Protein AF-A0A7K4B9I1-F1 (afdb_monomer)

Secondary structure (DSSP, 8-state):
--------SS-BPPS-EEEE-SS-EEEE---HHHHHHHHHHHHS--SSEEEEEEEE-BSSPEEEEEEEHHHHHHHHHHHHHTT-B-

pLDDT: mean 79.86, std 15.83, range [32.5, 92.69]

Mean predicted aligned error: 7.64 Å

Radius of gyration: 13.16 Å; Cα contacts (8 Å, |Δi|>4): 125; chains: 1; bounding box: 39×27×33 Å

Structure (mmCIF, N/CA/C/O backbone):
data_AF-A0A7K4B9I1-F1
#
_entry.id   AF-A0A7K4B9I1-F1
#
loop_
_atom_site.group_PDB
_atom_site.id
_atom_site.type_sym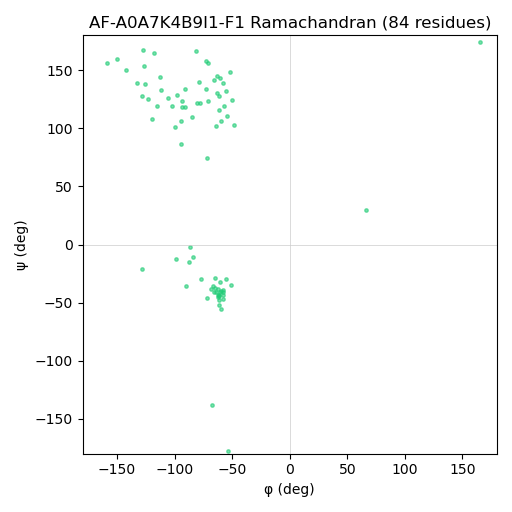bol
_atom_site.label_atom_id
_atom_site.label_alt_id
_atom_site.label_comp_id
_atom_site.label_asym_id
_atom_site.label_entity_id
_atom_site.label_seq_id
_atom_site.pdbx_PDB_ins_code
_atom_site.Cartn_x
_atom_site.Cartn_y
_atom_site.Cartn_z
_atom_site.occupancy
_atom_site.B_iso_or_equiv
_atom_site.auth_seq_id
_atom_site.auth_comp_id
_atom_site.auth_asym_id
_atom_site.auth_atom_id
_atom_site.pdbx_PDB_model_num
ATOM 1 N N . MET A 1 1 ? 24.342 16.399 -5.714 1.00 32.50 1 MET A N 1
ATOM 2 C CA . MET A 1 1 ? 24.509 14.973 -6.052 1.00 32.50 1 MET A CA 1
ATOM 3 C C . MET A 1 1 ? 23.138 14.456 -6.428 1.00 32.50 1 MET A C 1
ATOM 5 O O . MET A 1 1 ? 22.296 14.333 -5.552 1.00 32.50 1 MET A O 1
ATOM 9 N N . SER A 1 2 ? 22.873 14.307 -7.722 1.00 39.03 2 SER A N 1
ATOM 10 C CA . SER A 1 2 ? 21.608 13.760 -8.209 1.00 39.03 2 SER A CA 1
ATOM 11 C C . SER A 1 2 ? 21.756 12.245 -8.201 1.00 39.03 2 SER A C 1
ATOM 13 O O . SER A 1 2 ? 22.565 11.726 -8.964 1.00 39.03 2 SER A O 1
ATOM 15 N N . GLU A 1 3 ? 21.063 11.547 -7.301 1.00 39.81 3 GLU A N 1
ATOM 16 C CA . GLU A 1 3 ? 20.961 10.088 -7.374 1.00 39.81 3 GLU A CA 1
ATOM 17 C C . GLU A 1 3 ? 20.318 9.736 -8.719 1.00 39.81 3 GLU A C 1
ATOM 19 O O . GLU A 1 3 ? 19.132 9.985 -8.949 1.00 39.81 3 GLU A O 1
ATOM 24 N N . GLU A 1 4 ? 21.127 9.222 -9.645 1.00 39.34 4 GLU A N 1
ATOM 25 C CA . GLU A 1 4 ? 20.631 8.625 -10.874 1.00 39.34 4 GLU A CA 1
ATOM 26 C C . GLU A 1 4 ? 19.808 7.399 -10.485 1.00 39.34 4 GLU A C 1
ATOM 28 O O . GLU A 1 4 ? 20.342 6.341 -10.152 1.00 39.34 4 GLU A O 1
ATOM 33 N N . PHE A 1 5 ? 18.482 7.554 -10.504 1.00 42.28 5 PHE A N 1
ATOM 34 C CA . PHE A 1 5 ? 17.569 6.420 -10.475 1.00 42.28 5 PHE A CA 1
ATOM 35 C C . PHE A 1 5 ? 18.021 5.434 -11.561 1.00 42.28 5 PHE A C 1
ATOM 37 O O . PHE A 1 5 ? 18.143 5.842 -12.723 1.00 42.28 5 PHE A O 1
ATOM 44 N N . PRO A 1 6 ? 18.290 4.158 -11.230 1.00 42.47 6 PRO A N 1
ATOM 45 C CA . PRO A 1 6 ? 18.789 3.229 -12.223 1.00 42.47 6 PRO A CA 1
ATOM 46 C C . PRO A 1 6 ? 17.742 3.100 -13.328 1.00 42.47 6 PRO A C 1
ATOM 48 O O . PRO A 1 6 ? 16.559 2.868 -13.060 1.00 42.47 6 PRO A O 1
ATOM 51 N N . ARG A 1 7 ? 18.173 3.286 -14.579 1.00 44.00 7 ARG A N 1
ATOM 52 C CA . ARG A 1 7 ? 17.335 3.106 -15.769 1.00 44.00 7 ARG A CA 1
ATOM 53 C C . ARG A 1 7 ? 17.085 1.615 -15.976 1.00 44.00 7 ARG A C 1
ATOM 55 O O . ARG A 1 7 ? 17.689 0.979 -16.834 1.00 44.00 7 ARG A O 1
ATOM 62 N N . TYR A 1 8 ? 16.227 1.040 -15.146 1.00 43.44 8 TYR A N 1
ATOM 63 C CA . TYR A 1 8 ? 15.656 -0.270 -15.409 1.00 43.44 8 TYR A CA 1
ATOM 64 C C . TYR A 1 8 ? 14.823 -0.175 -16.702 1.00 43.44 8 TYR A C 1
ATOM 66 O O . TYR A 1 8 ? 14.221 0.869 -16.970 1.00 43.44 8 TYR A O 1
ATOM 74 N N . GLY A 1 9 ? 14.809 -1.243 -17.516 1.00 46.84 9 GLY A N 1
A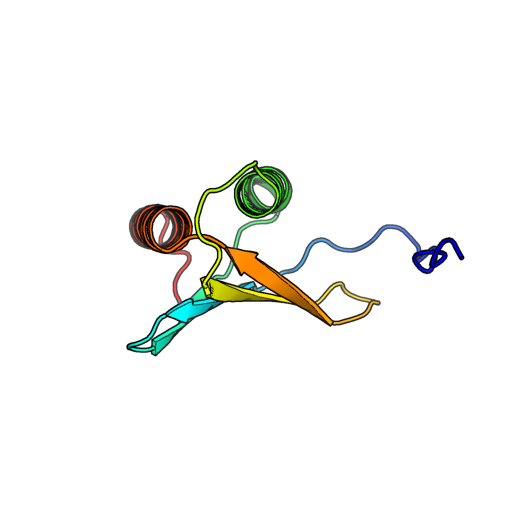TOM 75 C CA . GLY A 1 9 ? 13.870 -1.402 -18.646 1.00 46.84 9 GLY A CA 1
ATOM 76 C C . GLY A 1 9 ? 12.410 -1.237 -18.188 1.00 46.84 9 GLY A C 1
ATOM 77 O O . GLY A 1 9 ? 12.212 -0.967 -17.009 1.00 46.84 9 GLY A O 1
ATOM 78 N N . PRO A 1 10 ? 11.377 -1.381 -19.048 1.00 52.03 10 PRO A N 1
ATOM 79 C CA . PRO A 1 10 ? 9.997 -1.026 -18.691 1.00 52.03 10 PRO A CA 1
ATOM 80 C C . PRO A 1 10 ? 9.625 -1.627 -17.332 1.00 52.03 10 PRO A C 1
ATOM 82 O O . PRO A 1 10 ? 9.442 -2.839 -17.208 1.00 52.03 10 PRO A O 1
ATOM 85 N N . LEU A 1 11 ? 9.633 -0.775 -16.300 1.00 54.88 11 LEU A N 1
ATOM 86 C CA . LEU A 1 11 ? 9.515 -1.195 -14.913 1.00 54.88 11 LEU A CA 1
ATOM 87 C C . LEU A 1 11 ? 8.164 -1.882 -14.805 1.00 54.88 11 LEU A C 1
ATOM 89 O O . LEU A 1 11 ? 7.137 -1.229 -15.010 1.00 54.88 11 LEU A O 1
ATOM 93 N N . ARG A 1 12 ? 8.138 -3.190 -14.513 1.00 59.50 12 ARG A N 1
ATOM 94 C CA . ARG A 1 12 ? 6.850 -3.814 -14.231 1.00 59.50 12 ARG A CA 1
ATOM 95 C C . ARG A 1 12 ? 6.307 -3.141 -12.985 1.00 59.50 12 ARG A C 1
ATOM 97 O O . ARG A 1 12 ? 7.015 -2.954 -11.986 1.00 59.50 12 ARG A O 1
ATOM 104 N N . LEU A 1 13 ? 5.057 -2.718 -13.101 1.00 66.88 13 LEU A N 1
ATOM 105 C CA . LEU A 1 13 ? 4.317 -2.157 -11.993 1.00 66.88 13 LEU A CA 1
ATOM 106 C C . LEU A 1 13 ? 4.273 -3.204 -10.866 1.00 66.88 13 LEU A C 1
ATOM 108 O O . LEU A 1 13 ? 4.165 -4.399 -11.155 1.00 66.88 13 LEU A O 1
ATOM 112 N N . PRO A 1 14 ? 4.439 -2.786 -9.602 1.00 71.62 14 PRO A N 1
ATOM 113 C CA . PRO A 1 14 ? 4.407 -3.699 -8.465 1.00 71.62 14 PRO A CA 1
ATOM 114 C C . PRO A 1 14 ? 3.105 -4.503 -8.423 1.00 71.62 14 PRO A C 1
ATOM 116 O O . PRO A 1 14 ? 2.021 -3.934 -8.511 1.00 71.62 14 PRO A O 1
ATOM 119 N N . GLU A 1 15 ? 3.222 -5.818 -8.232 1.00 72.62 15 GLU A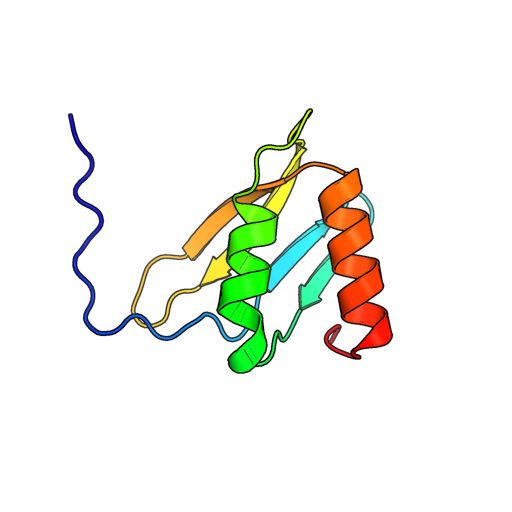 N 1
ATOM 120 C CA . GLU A 1 15 ? 2.068 -6.708 -8.029 1.00 72.62 15 GLU A CA 1
ATOM 121 C C . GLU A 1 15 ? 1.505 -6.600 -6.601 1.00 72.62 15 GLU A C 1
ATOM 123 O O . GLU A 1 15 ? 0.304 -6.756 -6.389 1.00 72.62 15 GLU A O 1
ATOM 128 N N . TYR A 1 16 ? 2.364 -6.278 -5.625 1.00 86.38 16 TYR A N 1
ATOM 129 C CA . TYR A 1 16 ? 1.986 -6.167 -4.217 1.00 86.38 16 TYR A CA 1
ATOM 130 C C . TYR A 1 16 ? 2.523 -4.895 -3.571 1.00 86.38 16 TYR A C 1
ATOM 132 O O . TYR A 1 16 ? 3.696 -4.532 -3.729 1.00 86.38 16 TYR A O 1
ATOM 140 N N . PHE A 1 17 ? 1.671 -4.287 -2.753 1.00 90.50 17 PHE A N 1
ATOM 141 C CA . PHE A 1 17 ? 2.007 -3.212 -1.832 1.00 90.50 17 PHE A CA 1
ATOM 142 C C . PHE A 1 17 ? 1.867 -3.703 -0.393 1.00 90.50 17 PHE A C 1
ATOM 144 O O . PHE A 1 17 ? 0.979 -4.482 -0.060 1.00 90.50 17 PHE A O 1
ATOM 151 N N . PHE A 1 18 ? 2.743 -3.226 0.479 1.00 92.06 18 PHE A N 1
ATOM 152 C CA . PHE A 1 18 ? 2.768 -3.560 1.896 1.00 92.06 18 PHE A CA 1
ATOM 153 C C . PHE A 1 18 ? 2.587 -2.285 2.700 1.00 92.06 18 PHE A C 1
ATOM 155 O O . PHE A 1 18 ? 3.503 -1.461 2.768 1.00 92.06 18 PHE A O 1
ATOM 162 N N . LEU A 1 19 ? 1.413 -2.134 3.303 1.00 92.31 19 LEU A N 1
ATOM 163 C CA . LEU A 1 19 ? 1.060 -0.999 4.143 1.00 92.31 19 LEU A CA 1
ATOM 164 C C . LEU A 1 19 ? 1.149 -1.405 5.614 1.00 92.31 19 LEU A C 1
ATOM 166 O O . LEU A 1 19 ? 0.446 -2.310 6.057 1.00 92.31 19 LEU A O 1
ATOM 170 N N . LYS A 1 20 ? 2.012 -0.741 6.382 1.00 90.00 20 LYS A N 1
ATOM 171 C CA . LYS A 1 20 ? 2.203 -1.023 7.808 1.00 90.00 20 LYS A CA 1
ATOM 172 C C . LYS A 1 20 ? 1.439 -0.016 8.653 1.00 90.00 20 LYS A C 1
ATOM 174 O O . LYS A 1 20 ? 1.922 1.091 8.854 1.00 90.00 20 LYS A O 1
ATOM 179 N N . THR A 1 21 ? 0.279 -0.392 9.171 1.00 84.94 21 THR A N 1
ATOM 180 C CA . THR A 1 21 ? -0.393 0.376 10.226 1.00 84.94 21 THR A CA 1
ATOM 181 C C . THR A 1 21 ? 0.209 0.029 11.593 1.00 84.94 21 THR A C 1
ATOM 183 O O . THR A 1 21 ? 0.938 -0.960 11.703 1.00 84.94 21 THR A O 1
ATOM 186 N N . PRO A 1 22 ? -0.068 0.820 12.650 1.00 79.25 22 PRO A N 1
ATOM 187 C CA . PRO A 1 22 ? 0.361 0.479 14.009 1.00 79.25 22 PRO A CA 1
ATOM 188 C C . PRO A 1 22 ? -0.116 -0.907 14.468 1.00 79.25 22 PRO A C 1
ATOM 190 O O . PRO A 1 22 ? 0.561 -1.559 15.253 1.00 79.25 22 PRO A O 1
ATOM 193 N N . GLU A 1 23 ? -1.263 -1.359 13.959 1.00 81.44 23 GLU A N 1
ATOM 194 C CA . GLU A 1 23 ? -1.901 -2.613 14.360 1.00 81.44 23 GLU A CA 1
ATOM 195 C C . GLU A 1 23 ? -1.442 -3.810 13.517 1.00 81.44 23 GLU A C 1
ATOM 197 O O . GLU A 1 23 ? -1.333 -4.922 14.036 1.00 81.44 23 GLU A O 1
ATOM 202 N N . LYS A 1 24 ? -1.193 -3.623 12.209 1.00 87.88 24 LYS A N 1
ATOM 203 C CA . LYS A 1 24 ? -0.916 -4.738 11.291 1.00 87.88 24 LYS A CA 1
ATOM 204 C C . LYS A 1 24 ? -0.166 -4.315 10.023 1.00 87.88 24 LYS A C 1
ATOM 206 O O . LYS A 1 24 ? -0.241 -3.188 9.545 1.00 87.88 24 LYS A O 1
ATOM 211 N N . CYS A 1 25 ? 0.533 -5.271 9.416 1.00 89.00 25 CYS A N 1
ATOM 212 C CA . CYS A 1 25 ? 1.013 -5.159 8.041 1.00 89.00 25 CYS A CA 1
ATOM 213 C C . CYS A 1 25 ? -0.030 -5.741 7.073 1.00 89.00 25 CYS A C 1
ATOM 215 O O . CYS A 1 25 ? -0.333 -6.931 7.135 1.00 89.00 25 CYS A O 1
ATOM 217 N N . HIS A 1 26 ? -0.559 -4.912 6.176 1.00 91.38 26 HIS A N 1
ATOM 218 C CA . HIS A 1 26 ? -1.515 -5.294 5.140 1.00 91.38 26 HIS A CA 1
ATOM 219 C C . HIS A 1 26 ? -0.793 -5.528 3.814 1.00 91.38 26 HIS A C 1
ATOM 221 O O . HIS A 1 26 ? -0.035 -4.664 3.366 1.00 91.38 26 HIS A O 1
ATOM 227 N N . ARG A 1 27 ? -1.041 -6.682 3.188 1.00 92.69 27 ARG A N 1
ATOM 228 C CA . ARG A 1 27 ? -0.628 -6.964 1.812 1.00 92.69 27 ARG A CA 1
ATOM 229 C C . ARG A 1 27 ? -1.784 -6.604 0.883 1.00 92.69 27 ARG A C 1
ATOM 231 O O . ARG A 1 27 ? -2.894 -7.089 1.070 1.00 92.69 27 ARG A O 1
ATOM 238 N N . LEU A 1 28 ? -1.518 -5.728 -0.077 1.00 91.56 28 LEU A N 1
ATOM 239 C CA . LEU A 1 28 ? -2.490 -5.225 -1.040 1.00 91.56 28 LEU A CA 1
ATOM 240 C C . LEU A 1 28 ? -2.074 -5.692 -2.433 1.00 91.56 28 LEU A C 1
ATOM 242 O O . LEU A 1 28 ? -0.990 -5.331 -2.900 1.00 91.56 28 LEU A O 1
ATOM 246 N N . ARG A 1 29 ? -2.926 -6.473 -3.093 1.00 89.94 29 ARG A N 1
ATOM 247 C CA . ARG A 1 29 ? -2.748 -6.893 -4.483 1.00 89.94 29 ARG A CA 1
ATOM 248 C C . ARG A 1 29 ? -3.495 -5.928 -5.394 1.00 89.94 29 ARG A C 1
ATOM 250 O O . ARG A 1 29 ? -4.658 -6.135 -5.723 1.00 89.94 29 ARG A O 1
ATOM 257 N N . VAL A 1 30 ? -2.827 -4.841 -5.766 1.00 86.50 30 VAL A N 1
ATOM 258 C CA . VAL A 1 30 ? -3.429 -3.778 -6.582 1.00 86.50 30 VAL A CA 1
ATOM 259 C C . VAL A 1 30 ? -3.418 -4.212 -8.054 1.00 86.50 30 VAL A C 1
ATOM 261 O O . VAL A 1 30 ? -2.339 -4.474 -8.592 1.00 86.50 30 VAL A O 1
ATOM 264 N N . PRO A 1 31 ? -4.574 -4.290 -8.740 1.00 84.56 31 PRO A N 1
ATOM 265 C CA . PRO A 1 31 ? -4.613 -4.639 -10.154 1.00 84.56 31 PRO A CA 1
ATOM 266 C C . PRO A 1 31 ? -3.840 -3.618 -10.987 1.00 84.56 31 PRO A C 1
ATOM 268 O O . PRO A 1 31 ? -3.897 -2.417 -10.728 1.00 84.56 31 PRO A O 1
ATOM 271 N N . TRP A 1 32 ? -3.160 -4.090 -12.031 1.00 81.62 32 TRP A N 1
ATOM 272 C CA . TRP A 1 32 ? -2.257 -3.282 -12.862 1.00 81.62 32 TRP A CA 1
ATOM 273 C C . TRP A 1 32 ? -2.879 -1.974 -13.387 1.00 81.62 32 TRP A C 1
ATOM 275 O O . TRP A 1 32 ? -2.186 -0.960 -13.454 1.00 81.62 32 TRP A O 1
ATOM 285 N N . LEU A 1 33 ? -4.183 -1.982 -13.690 1.00 83.44 33 LEU A N 1
ATOM 286 C CA . LEU A 1 33 ? -4.954 -0.814 -14.133 1.00 83.44 33 LEU A CA 1
ATOM 287 C C . LEU A 1 33 ? -4.966 0.325 -13.101 1.00 83.44 33 LEU A C 1
ATOM 289 O O . LEU A 1 33 ? -4.984 1.494 -13.476 1.00 83.44 33 LEU A O 1
ATOM 293 N N . TYR A 1 34 ? -4.919 -0.011 -11.811 1.00 83.69 34 TYR A N 1
ATOM 294 C CA . TYR A 1 34 ? -5.009 0.942 -10.705 1.00 83.69 34 TYR A CA 1
ATOM 295 C C . TYR A 1 34 ? -3.655 1.312 -10.113 1.00 83.69 34 TYR A C 1
ATOM 297 O O . TYR A 1 34 ? -3.572 2.289 -9.373 1.00 83.69 34 TYR A O 1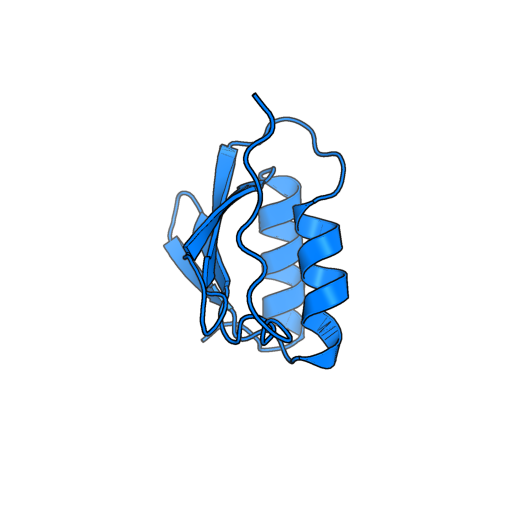
ATOM 305 N N . VAL A 1 35 ? -2.579 0.590 -10.446 1.00 83.88 35 VAL A N 1
ATOM 306 C CA . VAL A 1 35 ? -1.267 0.817 -9.824 1.00 83.88 35 VAL A CA 1
ATOM 307 C C . VAL A 1 35 ? -0.780 2.252 -10.026 1.00 83.88 35 VAL A C 1
ATOM 309 O O . VAL A 1 35 ? -0.268 2.849 -9.083 1.00 83.88 35 VAL A O 1
ATOM 312 N N . LYS A 1 36 ? -0.976 2.838 -11.214 1.00 82.56 36 LYS A N 1
ATOM 313 C CA . LYS A 1 36 ? -0.568 4.226 -11.472 1.00 82.56 36 LYS A CA 1
ATOM 314 C C . LYS A 1 36 ? -1.295 5.211 -10.547 1.00 82.56 36 LYS A C 1
ATOM 316 O O . LYS A 1 36 ? -0.639 5.974 -9.841 1.00 82.56 36 LYS A O 1
ATOM 321 N N . ALA A 1 3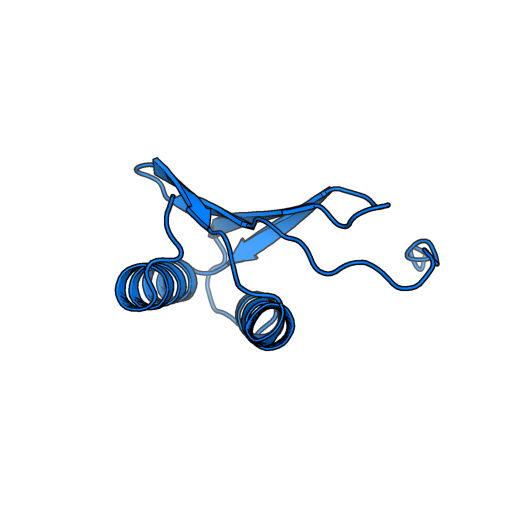7 ? -2.625 5.139 -10.496 1.00 8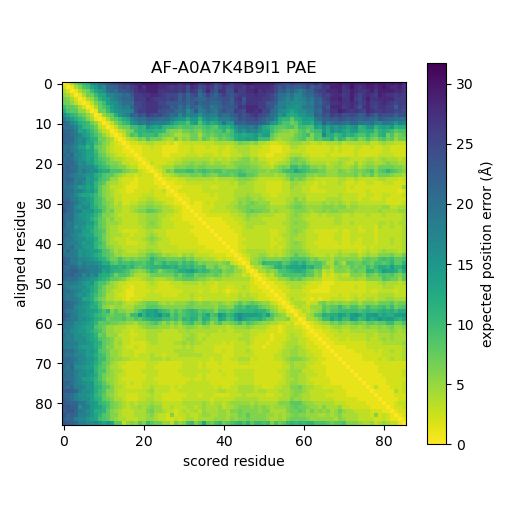4.31 37 ALA A N 1
ATOM 322 C CA . ALA A 1 37 ? -3.433 5.982 -9.614 1.00 84.31 37 ALA A CA 1
ATOM 323 C C . ALA A 1 37 ? -3.063 5.764 -8.137 1.00 84.31 37 ALA A C 1
ATOM 325 O O . ALA A 1 37 ? -2.911 6.712 -7.372 1.00 84.31 37 ALA A O 1
ATOM 326 N N . PHE A 1 38 ? -2.821 4.511 -7.748 1.00 86.56 38 PHE A N 1
ATOM 327 C CA . PHE A 1 38 ? -2.399 4.154 -6.399 1.00 86.56 38 PHE A CA 1
ATOM 328 C C . PHE A 1 38 ? -1.050 4.787 -6.027 1.00 86.56 38 PHE A C 1
ATOM 330 O O . PHE A 1 38 ? -0.902 5.350 -4.942 1.00 86.56 38 PHE A O 1
ATOM 337 N N . THR A 1 39 ? -0.071 4.763 -6.936 1.00 85.69 39 THR A N 1
ATOM 338 C CA . THR A 1 39 ? 1.220 5.433 -6.719 1.00 85.69 39 THR A CA 1
ATOM 339 C C . THR A 1 39 ? 1.093 6.954 -6.657 1.00 85.69 39 THR A C 1
ATOM 341 O O . THR A 1 39 ? 1.762 7.576 -5.837 1.00 85.69 39 THR A O 1
ATOM 344 N N . GLU A 1 40 ? 0.196 7.561 -7.438 1.00 86.81 40 GLU A N 1
ATOM 345 C CA . GLU A 1 40 ? -0.072 9.005 -7.374 1.00 86.81 40 GLU A CA 1
ATOM 346 C C . GLU A 1 40 ? -0.681 9.412 -6.023 1.00 86.81 40 GLU A C 1
ATOM 348 O O . GLU A 1 40 ? -0.290 10.430 -5.451 1.00 86.81 40 GLU A O 1
ATOM 353 N N . VAL A 1 41 ? -1.561 8.585 -5.444 1.00 87.25 41 VAL A N 1
ATOM 354 C CA . VAL A 1 41 ? -2.087 8.798 -4.083 1.00 87.25 41 VAL A CA 1
ATOM 355 C C . VAL A 1 41 ? -0.966 8.753 -3.045 1.00 87.25 41 VAL A C 1
ATOM 357 O O . VAL A 1 41 ? -0.916 9.615 -2.165 1.00 87.25 41 VAL A O 1
ATOM 360 N N . ILE A 1 42 ? -0.041 7.795 -3.150 1.00 87.12 42 ILE A N 1
ATOM 361 C CA . ILE A 1 42 ? 1.121 7.692 -2.250 1.00 87.12 42 ILE A CA 1
ATOM 362 C C . ILE A 1 42 ? 2.020 8.930 -2.361 1.00 87.12 42 ILE A C 1
ATOM 364 O O . ILE A 1 42 ? 2.538 9.405 -1.347 1.00 87.12 42 ILE A O 1
ATOM 368 N N . ASP A 1 43 ? 2.184 9.450 -3.574 1.00 85.38 43 ASP A N 1
ATOM 369 C CA . ASP A 1 43 ? 3.116 10.535 -3.884 1.00 85.38 43 ASP A CA 1
ATOM 370 C C . ASP A 1 43 ? 2.521 11.928 -3.684 1.00 85.38 43 ASP A C 1
ATOM 372 O O . ASP A 1 43 ? 3.265 12.907 -3.568 1.00 85.38 43 ASP A O 1
ATOM 376 N N . SER A 1 44 ? 1.196 12.009 -3.563 1.00 84.19 44 SER A N 1
ATOM 377 C CA . SER A 1 44 ? 0.465 13.246 -3.326 1.00 84.19 44 SER A CA 1
ATOM 378 C C . SER A 1 44 ? 1.006 14.035 -2.118 1.00 84.19 44 SER A C 1
ATOM 380 O O . SER A 1 44 ? 1.497 13.450 -1.137 1.00 84.19 44 SER A O 1
ATOM 382 N N . PRO A 1 45 ? 0.928 15.380 -2.150 1.00 81.12 45 PRO A N 1
ATOM 383 C CA . PRO A 1 45 ? 1.233 16.208 -0.992 1.00 81.12 45 PRO A CA 1
ATOM 384 C C . PRO A 1 45 ? 0.346 15.787 0.178 1.00 81.12 45 PRO A C 1
ATOM 386 O O . PRO A 1 45 ? -0.878 15.835 0.108 1.00 81.12 45 PRO A O 1
ATOM 389 N N . GLN A 1 46 ? 0.978 15.346 1.257 1.00 83.06 46 GLN A N 1
ATOM 390 C CA . GLN A 1 46 ? 0.296 14.873 2.455 1.00 83.06 46 GLN A CA 1
ATOM 391 C C . GLN A 1 46 ? 0.856 15.632 3.649 1.00 83.06 46 GLN A C 1
ATOM 393 O O . GLN A 1 46 ? 2.010 16.060 3.615 1.00 83.06 46 GLN A O 1
ATOM 398 N N . GLY A 1 47 ? 0.046 15.768 4.700 1.00 77.00 47 GLY A N 1
ATOM 399 C CA . GLY A 1 47 ? 0.489 16.312 5.983 1.00 77.00 47 GLY A CA 1
ATOM 400 C C . GLY A 1 47 ? 1.478 15.382 6.699 1.00 77.00 47 GLY A C 1
ATOM 401 O O . GLY A 1 47 ? 2.368 14.799 6.090 1.00 77.00 47 GLY A O 1
ATOM 402 N N . CYS A 1 48 ? 1.334 15.212 8.012 1.00 81.38 48 CYS A N 1
ATOM 403 C CA . CYS A 1 48 ? 2.240 14.382 8.814 1.00 81.38 48 CYS A CA 1
ATOM 404 C C . CYS A 1 48 ? 2.370 12.943 8.260 1.00 81.38 48 CYS A C 1
ATOM 406 O O . CYS A 1 48 ? 1.422 12.160 8.324 1.00 81.38 48 CYS A O 1
ATOM 408 N N . ARG A 1 49 ? 3.546 12.600 7.709 1.00 87.94 49 ARG A N 1
ATOM 409 C CA . ARG A 1 49 ? 3.860 11.289 7.113 1.00 87.94 49 ARG A CA 1
ATOM 410 C C . ARG A 1 49 ? 4.544 10.388 8.140 1.00 87.94 49 ARG A C 1
ATOM 412 O O . ARG A 1 49 ? 5.725 10.562 8.441 1.00 87.94 49 ARG A O 1
ATOM 419 N N . SER A 1 50 ? 3.822 9.396 8.646 1.00 87.50 50 SER A N 1
ATOM 420 C CA . SER A 1 50 ? 4.299 8.483 9.696 1.00 87.50 50 SER A CA 1
ATOM 421 C C . SER A 1 50 ? 4.134 7.003 9.345 1.00 87.50 50 SER A C 1
ATOM 423 O O . SER A 1 50 ? 4.863 6.172 9.884 1.00 87.50 50 SER A O 1
ATOM 425 N N . VAL A 1 51 ? 3.236 6.667 8.416 1.00 90.25 51 VAL A N 1
ATOM 426 C CA . VAL A 1 51 ? 2.848 5.286 8.112 1.00 90.25 51 VAL A CA 1
ATOM 427 C C . VAL A 1 51 ? 3.703 4.739 6.962 1.00 90.25 51 VAL A C 1
ATOM 429 O O . VAL A 1 51 ? 3.658 5.300 5.866 1.00 90.25 51 VAL A O 1
ATOM 432 N N . PRO A 1 52 ? 4.496 3.669 7.157 1.00 91.25 52 PRO A N 1
ATOM 433 C CA . PRO A 1 52 ? 5.297 3.099 6.083 1.00 91.25 52 PRO A CA 1
ATOM 434 C C . PRO A 1 52 ? 4.440 2.346 5.061 1.00 91.25 52 PRO A C 1
ATOM 436 O O . PRO A 1 52 ? 3.641 1.478 5.417 1.00 91.25 52 PRO A O 1
ATOM 439 N N . ILE A 1 53 ? 4.700 2.601 3.782 1.00 92.00 53 ILE A N 1
ATOM 440 C CA . ILE A 1 53 ? 4.216 1.807 2.653 1.00 92.00 53 ILE A CA 1
ATOM 441 C C . ILE A 1 53 ? 5.400 1.382 1.785 1.00 92.00 53 ILE A C 1
ATOM 443 O O . ILE A 1 53 ? 6.326 2.160 1.562 1.00 92.00 53 ILE A O 1
ATOM 447 N N . SER A 1 54 ? 5.411 0.137 1.316 1.00 90.75 54 SER A N 1
ATOM 448 C CA . SER A 1 54 ? 6.502 -0.376 0.483 1.00 90.75 54 SER A CA 1
ATOM 449 C C . SER A 1 54 ? 6.017 -1.294 -0.626 1.00 90.75 54 SER A C 1
ATOM 451 O O . SER A 1 54 ? 5.013 -1.975 -0.459 1.00 90.75 54 SER A O 1
ATOM 453 N N . TRP A 1 55 ? 6.734 -1.326 -1.743 1.00 89.88 55 TRP A N 1
ATOM 454 C CA . TRP A 1 55 ? 6.448 -2.198 -2.881 1.00 89.88 55 TRP A CA 1
ATOM 455 C C . TRP A 1 55 ? 7.736 -2.550 -3.621 1.00 89.88 55 TRP A C 1
ATOM 457 O O . TRP A 1 55 ? 8.747 -1.857 -3.495 1.00 89.88 55 TRP A O 1
ATOM 467 N N . ASN A 1 56 ? 7.706 -3.634 -4.392 1.00 82.50 56 ASN A N 1
ATOM 468 C CA . ASN A 1 56 ? 8.852 -4.084 -5.178 1.00 82.50 56 ASN A CA 1
ATOM 469 C C . ASN A 1 56 ? 8.621 -3.765 -6.654 1.00 82.50 56 ASN A C 1
ATOM 471 O O . ASN A 1 56 ? 7.618 -4.198 -7.220 1.00 82.50 56 ASN A O 1
ATOM 475 N N . HIS A 1 57 ? 9.562 -3.071 -7.293 1.00 71.56 57 HIS A N 1
ATOM 476 C CA . HIS A 1 57 ? 9.636 -3.090 -8.752 1.00 71.56 57 HIS A CA 1
ATOM 477 C C . HIS A 1 57 ? 10.298 -4.389 -9.210 1.00 71.56 57 HIS A C 1
ATOM 479 O O . HIS A 1 57 ? 11.260 -4.837 -8.590 1.00 71.56 57 HIS A O 1
ATOM 485 N N . MET A 1 58 ? 9.801 -5.002 -10.289 1.00 60.91 58 MET A N 1
ATOM 486 C CA . MET A 1 58 ? 10.423 -6.195 -10.871 1.00 60.91 58 MET A CA 1
ATOM 487 C C . MET A 1 58 ? 10.775 -5.991 -12.355 1.00 60.91 58 MET A C 1
ATOM 489 O O . MET A 1 58 ? 9.881 -5.702 -13.150 1.00 60.91 58 MET A O 1
ATOM 493 N N . PRO A 1 59 ? 12.041 -6.201 -12.763 1.00 62.56 59 PRO A N 1
ATOM 494 C CA . PRO A 1 59 ? 13.227 -6.217 -11.903 1.00 62.56 59 PRO A CA 1
ATOM 495 C C . PRO A 1 59 ? 13.463 -4.818 -11.310 1.00 62.56 59 PRO A C 1
ATOM 497 O O . PRO A 1 59 ? 13.263 -3.815 -11.992 1.00 62.56 59 PRO A O 1
ATOM 500 N N . GLY A 1 60 ? 13.875 -4.728 -10.047 1.00 66.69 60 GLY A N 1
ATOM 501 C CA . GLY A 1 60 ? 14.134 -3.432 -9.423 1.00 66.69 60 GLY A CA 1
ATOM 502 C C . GLY A 1 60 ? 14.249 -3.473 -7.899 1.00 66.69 60 GLY A C 1
ATOM 503 O O . GLY A 1 60 ? 14.054 -4.520 -7.276 1.00 66.69 60 GLY A O 1
ATOM 504 N N . PRO A 1 61 ? 14.600 -2.332 -7.285 1.00 76.62 61 PRO A N 1
ATOM 505 C CA . PRO A 1 61 ? 14.717 -2.208 -5.843 1.00 76.62 61 PRO A CA 1
ATOM 506 C C . PRO A 1 61 ? 13.340 -2.203 -5.175 1.00 76.62 61 PRO A C 1
ATOM 508 O O . PRO A 1 61 ? 12.316 -1.833 -5.762 1.00 76.62 61 PRO A O 1
ATOM 511 N N . LYS A 1 62 ? 13.335 -2.554 -3.890 1.00 83.94 62 LYS A N 1
ATOM 512 C CA . LYS A 1 62 ? 12.202 -2.293 -3.007 1.00 83.94 62 LYS A CA 1
ATOM 513 C C . LYS A 1 62 ? 12.110 -0.795 -2.734 1.00 83.94 62 LYS A C 1
ATOM 515 O O . LYS A 1 62 ? 13.041 -0.208 -2.189 1.00 83.94 62 LYS A O 1
ATOM 520 N N . ILE A 1 63 ? 10.966 -0.194 -3.034 1.00 86.31 63 ILE A N 1
ATOM 521 C CA . ILE A 1 63 ? 10.658 1.183 -2.651 1.00 86.31 63 ILE A CA 1
ATOM 522 C C . ILE A 1 63 ? 9.959 1.161 -1.298 1.00 86.31 63 ILE A C 1
ATOM 524 O O . ILE A 1 63 ? 9.050 0.367 -1.069 1.00 86.31 63 ILE A O 1
ATOM 528 N N . THR A 1 64 ? 10.382 2.038 -0.390 1.00 88.81 64 THR A N 1
ATOM 529 C CA . THR A 1 64 ? 9.689 2.291 0.878 1.00 88.81 64 THR A CA 1
ATOM 530 C C . THR A 1 64 ? 9.471 3.788 1.029 1.00 88.81 64 THR A C 1
ATOM 532 O O . THR A 1 64 ? 10.413 4.567 0.913 1.00 88.81 64 THR A O 1
ATOM 535 N N . ARG A 1 65 ? 8.229 4.192 1.289 1.00 89.50 65 ARG A N 1
ATOM 536 C CA . ARG A 1 65 ? 7.824 5.579 1.531 1.00 89.50 65 ARG A CA 1
ATOM 537 C C . ARG A 1 65 ? 7.034 5.679 2.829 1.00 89.50 65 ARG A C 1
ATOM 539 O O . ARG A 1 65 ? 6.619 4.672 3.399 1.00 89.50 65 ARG A O 1
ATOM 546 N N . LYS A 1 66 ? 6.835 6.908 3.299 1.00 91.12 66 LYS A N 1
ATOM 547 C CA . LYS A 1 66 ? 5.933 7.219 4.409 1.00 91.12 66 LYS A CA 1
ATOM 548 C C . LYS A 1 66 ? 4.753 8.017 3.877 1.00 91.12 66 LYS A C 1
ATOM 550 O O . LYS A 1 66 ? 4.963 8.982 3.147 1.00 91.12 66 LYS A O 1
ATOM 555 N N . ILE A 1 67 ? 3.553 7.630 4.277 1.00 91.94 67 ILE A N 1
ATOM 556 C CA . ILE A 1 67 ? 2.299 8.321 3.984 1.00 91.94 67 ILE A CA 1
ATOM 557 C C . ILE A 1 67 ? 1.637 8.781 5.284 1.00 91.94 67 ILE A C 1
ATOM 559 O O . ILE A 1 67 ? 2.027 8.374 6.384 1.00 9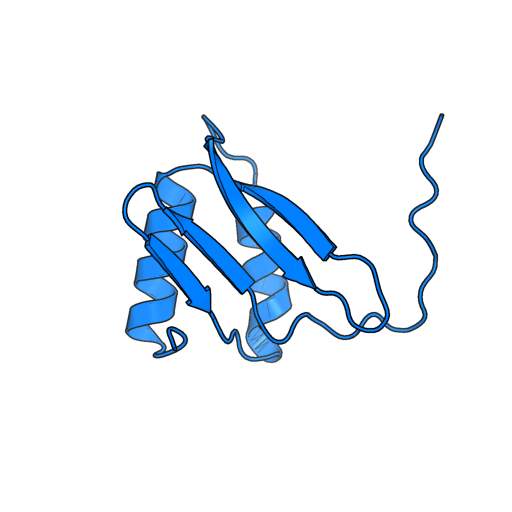1.94 67 ILE A O 1
ATOM 563 N N . SER A 1 68 ? 0.663 9.676 5.170 1.00 91.12 68 SER A N 1
ATOM 564 C CA . SER A 1 68 ? -0.136 10.115 6.308 1.00 91.12 68 SER A CA 1
ATOM 565 C C . SER A 1 68 ? -1.084 9.019 6.785 1.00 91.12 68 SER A C 1
ATOM 567 O O . SER A 1 68 ? -1.489 8.147 6.013 1.00 91.12 68 SER A O 1
ATOM 569 N N . THR A 1 69 ? -1.485 9.086 8.055 1.00 90.06 69 THR A N 1
ATOM 570 C CA . THR A 1 69 ? -2.490 8.171 8.614 1.00 90.06 69 THR A CA 1
ATOM 571 C C . THR A 1 69 ? -3.811 8.248 7.850 1.00 90.06 69 THR A C 1
ATOM 573 O O . THR A 1 69 ? -4.412 7.215 7.578 1.00 90.06 69 THR A O 1
ATOM 576 N N . GLY A 1 70 ? -4.236 9.449 7.439 1.00 89.12 70 GLY A N 1
ATOM 577 C CA . GLY A 1 70 ? -5.453 9.625 6.642 1.00 89.12 70 GLY A CA 1
ATOM 578 C C . GLY A 1 70 ? -5.362 8.915 5.290 1.00 89.12 70 GLY A C 1
ATOM 579 O O . GLY A 1 70 ? -6.267 8.174 4.919 1.00 89.12 70 GLY A O 1
ATOM 580 N N . THR A 1 71 ? -4.228 9.056 4.598 1.00 91.06 71 THR A N 1
ATOM 581 C CA . THR A 1 71 ? -3.970 8.355 3.330 1.00 91.06 71 THR A CA 1
ATOM 582 C C . THR A 1 71 ? -3.923 6.842 3.523 1.00 91.06 71 THR A C 1
ATOM 584 O O . THR A 1 71 ? -4.483 6.109 2.715 1.00 91.06 71 THR A O 1
ATOM 587 N N . ALA A 1 72 ? -3.303 6.360 4.602 1.00 91.06 72 ALA A N 1
ATOM 588 C CA . ALA A 1 72 ? -3.266 4.935 4.916 1.00 91.06 72 ALA A CA 1
ATOM 589 C C . ALA A 1 72 ? -4.672 4.360 5.144 1.00 91.06 72 ALA A C 1
ATOM 591 O O . ALA A 1 72 ? -4.994 3.304 4.607 1.00 91.06 72 ALA A O 1
ATOM 592 N N . LEU A 1 73 ? -5.524 5.065 5.895 1.00 90.56 73 LEU A N 1
ATOM 593 C CA . LEU A 1 73 ? -6.913 4.660 6.123 1.00 90.56 73 LEU A CA 1
ATOM 594 C C . LEU A 1 73 ? -7.739 4.697 4.836 1.00 90.56 73 LEU A C 1
ATOM 596 O O . LEU A 1 73 ? -8.505 3.771 4.588 1.00 90.56 73 LEU A O 1
ATOM 600 N N . HIS A 1 74 ? -7.548 5.718 3.999 1.00 90.62 74 HIS A N 1
ATOM 601 C CA . HIS A 1 74 ? -8.210 5.818 2.700 1.00 90.62 74 HIS A CA 1
ATOM 602 C C . HIS A 1 74 ? -7.827 4.655 1.773 1.00 90.62 74 HIS A C 1
ATOM 604 O O . HIS A 1 74 ? -8.702 3.985 1.235 1.00 90.62 74 HIS A O 1
ATOM 610 N N . ILE A 1 75 ? -6.527 4.355 1.665 1.00 90.81 75 ILE A N 1
ATOM 611 C CA . ILE A 1 75 ? -6.011 3.205 0.912 1.00 90.81 75 ILE A CA 1
ATOM 612 C C . ILE A 1 75 ? -6.602 1.893 1.435 1.00 90.81 75 ILE A C 1
ATOM 614 O O . ILE A 1 75 ? -6.979 1.037 0.640 1.00 90.81 75 ILE A O 1
ATOM 618 N N . LEU A 1 76 ? -6.687 1.716 2.757 1.00 90.69 76 LEU A N 1
ATOM 619 C CA . LEU A 1 76 ? -7.275 0.511 3.344 1.00 90.69 76 LEU A CA 1
ATOM 620 C C . LEU A 1 76 ? -8.777 0.408 3.100 1.00 90.69 76 LEU A C 1
ATOM 622 O O . LEU A 1 76 ? -9.257 -0.700 2.894 1.00 90.69 76 LEU A O 1
ATOM 626 N N . GLY A 1 77 ? -9.508 1.522 3.146 1.00 90.75 77 GLY A N 1
ATOM 627 C CA . GLY A 1 77 ? -10.928 1.564 2.802 1.00 90.75 77 GLY A CA 1
ATOM 628 C C . GLY A 1 77 ? -11.138 1.106 1.365 1.00 90.75 77 GLY A C 1
ATOM 629 O O . GLY A 1 77 ? -11.788 0.091 1.137 1.00 90.75 77 GLY A O 1
ATOM 630 N N . TRP A 1 78 ? -10.443 1.758 0.434 1.00 89.19 78 TRP A N 1
ATOM 631 C CA . TRP A 1 78 ? -10.516 1.427 -0.983 1.00 89.19 78 TRP A CA 1
ATOM 632 C C . TRP A 1 78 ? -10.119 -0.028 -1.265 1.00 89.19 78 TRP A C 1
ATOM 634 O O . TRP A 1 78 ? -10.845 -0.766 -1.924 1.00 89.19 78 TRP A O 1
ATOM 644 N N . ALA A 1 79 ? -9.006 -0.493 -0.690 1.00 90.12 79 ALA A N 1
ATOM 645 C CA . ALA A 1 79 ? -8.556 -1.870 -0.864 1.00 90.12 79 ALA A CA 1
ATOM 646 C C . ALA A 1 79 ? -9.519 -2.908 -0.262 1.00 90.12 79 ALA A C 1
ATOM 648 O O . ALA A 1 79 ? -9.556 -4.039 -0.743 1.00 90.12 79 ALA A O 1
ATOM 649 N N . LYS A 1 80 ? -10.280 -2.566 0.788 1.00 90.00 80 LYS A N 1
ATOM 650 C CA . LYS A 1 80 ? -11.336 -3.438 1.327 1.00 90.00 80 LYS A CA 1
ATOM 651 C C . LYS A 1 80 ? -12.531 -3.507 0.388 1.00 90.00 80 LYS A C 1
ATOM 653 O O . LYS A 1 80 ? -13.015 -4.605 0.143 1.00 90.00 80 LYS A O 1
ATOM 658 N N . GLU A 1 81 ? -12.989 -2.362 -0.113 1.00 90.69 81 GL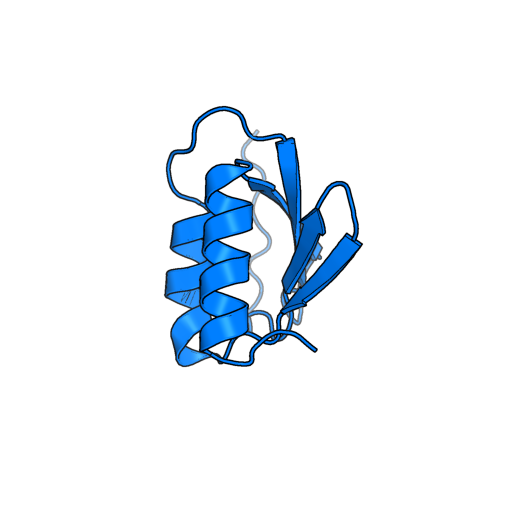U A N 1
ATOM 659 C CA . GLU A 1 81 ? -14.133 -2.274 -1.031 1.00 90.69 81 GLU A CA 1
ATOM 660 C C . GLU A 1 81 ? -13.878 -3.060 -2.320 1.00 90.69 81 GLU A C 1
ATOM 662 O O . GLU A 1 81 ? -14.739 -3.807 -2.775 1.00 90.69 81 GLU A O 1
ATOM 667 N N . GLU A 1 82 ? -12.661 -2.967 -2.850 1.00 88.06 82 GLU A N 1
ATOM 668 C CA . GLU A 1 82 ? -12.264 -3.644 -4.085 1.00 88.06 82 GLU A CA 1
ATOM 669 C C . GLU A 1 82 ? -11.753 -5.085 -3.878 1.00 88.06 82 GLU A C 1
ATOM 671 O O . GLU A 1 82 ? -11.394 -5.768 -4.838 1.00 88.06 82 GLU A O 1
ATOM 676 N N . GLY A 1 83 ? -11.667 -5.564 -2.630 1.00 89.31 83 GLY A N 1
ATOM 677 C CA . GLY A 1 83 ? -11.171 -6.912 -2.323 1.00 89.31 83 GLY A CA 1
ATOM 678 C C . GLY A 1 83 ? -9.683 -7.129 -2.636 1.00 89.31 83 GLY A C 1
ATOM 679 O O . GLY A 1 83 ? -9.271 -8.237 -2.966 1.00 89.31 83 GLY A O 1
ATOM 680 N N . TRP A 1 84 ? -8.860 -6.081 -2.547 1.00 89.62 84 TRP A N 1
ATOM 681 C CA . TRP A 1 84 ? -7.413 -6.143 -2.806 1.00 89.62 84 TRP A CA 1
ATOM 682 C C . TRP A 1 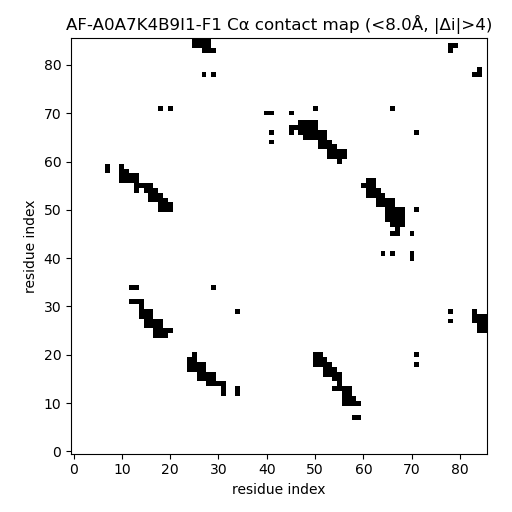84 ? -6.593 -6.602 -1.600 1.00 89.62 84 TRP A C 1
ATOM 684 O O . TRP A 1 84 ? -5.390 -6.832 -1.734 1.00 89.62 84 TRP A O 1
ATOM 694 N N . ILE A 1 85 ? -7.203 -6.680 -0.416 1.00 88.50 85 ILE A N 1
ATOM 695 C CA . ILE A 1 85 ? -6.535 -7.184 0.786 1.00 88.50 85 ILE A CA 1
ATOM 696 C C . ILE A 1 85 ? -6.486 -8.709 0.729 1.00 88.50 85 ILE A C 1
ATOM 698 O O . ILE A 1 85 ? -7.529 -9.357 0.685 1.00 88.50 85 ILE A O 1
ATOM 702 N N . GLU A 1 86 ? -5.274 -9.257 0.788 1.00 82.19 86 GLU A N 1
ATOM 703 C CA . GLU A 1 86 ? -5.030 -10.696 0.958 1.00 82.19 86 GLU A CA 1
ATOM 704 C C . GLU A 1 86 ? -4.754 -11.091 2.413 1.00 82.19 86 GLU A C 1
ATOM 706 O O . GLU A 1 86 ? -4.189 -10.269 3.180 1.00 82.19 86 GLU A O 1
#

Foldseek 3Di:
DDPPPPPDPPWQQFQWKWKDDPVDIWIFRDPSVCSVVLVCLQVDDADDFDIWMWTQTVVDDIDIDTHDPVSSVVVVVVSVVVVRTD

Sequence (86 aa):
MSEEFPRYGPLRLPEYFFLKTPEKCHRLRVPWLYVKAFTEVIDSPQGCRSVPISWNHMPGPKITRKISTGTALHILGWAKEEGWIE

Nearest PDB structures (foldseek):
  1gut-assembly1_C  TM=7.234E-01  e=1.193E+00  Clostridium pasteurianum
  6yyg-assembly2_B  TM=4.141E-01  e=6.532E+00  Homo sapiens
  8ysx-assembly1_J  TM=2.877E-01  e=2.103E+00  Canis lupus familiaris
  5he2-assembly1_A  TM=2.626E-01  e=2.240E+00  Bos taurus
  3unb-assembly1_T  TM=2.917E-01  e=2.881E+00  Mus musculus

Solvent-accessible surface area (backbone atoms only — not comparable to full-atom values): 5079 Å² total; per-residue (Å²): 135,80,82,74,73,78,86,62,67,92,66,38,75,45,63,47,37,39,40,40,53,99,88,48,77,45,46,32,49,49,56,78,91,47,42,62,62,53,52,49,63,63,68,43,96,64,73,75,57,74,32,44,35,32,35,44,35,52,82,60,65,73,48,75,50,58,32,20,64,69,57,50,52,49,52,51,51,52,31,57,77,71,63,22,60,110